Protein AF-A0A954L4U3-F1 (afdb_monomer_lite)

pLDDT: mean 92.89, std 4.99, range [80.75, 98.38]

Radius of gyration: 11.77 Å; chains: 1; bounding box: 23×22×29 Å

Sequence (48 aa):
MILLRGLEDVRSARGGILSIGNFDGVHRGHQQILSRLSSSARAAGGPA

Foldseek 3Di:
DDDDDDVVRCPPVPPAQDDDDPCPPVDPVNVVVVVVRCVVCVVSVHHD

Secondary structure (DSSP, 8-state):
-----SSGGGGG-TT-----S--GGG-HHHHHHHHHHHHHHHHTT---

Structure (mmCIF, N/CA/C/O backbone):
data_AF-A0A954L4U3-F1
#
_entry.id   AF-A0A954L4U3-F1
#
loop_
_atom_site.group_PDB
_atom_site.id
_atom_site.type_symbol
_atom_site.label_atom_id
_atom_site.label_alt_id
_atom_site.label_comp_id
_atom_site.label_asym_id
_atom_site.label_entity_id
_atom_site.label_seq_id
_atom_site.pdbx_PDB_ins_code
_atom_site.Cartn_x
_atom_site.Cartn_y
_atom_site.Cartn_z
_atom_site.occupancy
_atom_site.B_iso_or_equiv
_atom_site.auth_seq_id
_atom_site.auth_comp_id
_atom_site.auth_asym_id
_atom_site.auth_atom_id
_atom_site.pdbx_PDB_model_num
ATOM 1 N N . MET A 1 1 ? -6.114 -8.234 -5.415 1.00 83.00 1 MET A N 1
ATOM 2 C CA . MET A 1 1 ? -4.680 -7.973 -5.162 1.00 83.00 1 MET A CA 1
ATOM 3 C C . MET A 1 1 ? -3.972 -7.923 -6.503 1.00 83.00 1 MET A C 1
ATOM 5 O O . MET A 1 1 ? -4.161 -8.838 -7.292 1.00 83.00 1 MET A O 1
ATOM 9 N N . ILE A 1 2 ? -3.235 -6.848 -6.776 1.00 87.56 2 ILE A N 1
ATOM 10 C CA . ILE A 1 2 ? -2.440 -6.668 -8.000 1.00 87.56 2 ILE A CA 1
ATOM 11 C C . ILE A 1 2 ? -0.969 -6.637 -7.572 1.00 87.56 2 ILE A C 1
ATOM 13 O O . ILE A 1 2 ? -0.656 -6.046 -6.540 1.00 87.56 2 ILE A O 1
ATOM 17 N N . LEU A 1 3 ? -0.087 -7.283 -8.334 1.00 91.75 3 LEU A N 1
ATOM 18 C CA . LEU A 1 3 ? 1.359 -7.239 -8.122 1.00 91.75 3 LEU A CA 1
ATOM 19 C C . LEU A 1 3 ? 1.990 -6.396 -9.231 1.00 91.75 3 LEU A C 1
ATOM 21 O O . LEU A 1 3 ? 1.872 -6.744 -10.401 1.00 91.75 3 LEU A O 1
ATOM 25 N N . LEU A 1 4 ? 2.649 -5.308 -8.848 1.00 91.12 4 LEU A N 1
ATOM 26 C CA . LEU A 1 4 ? 3.355 -4.393 -9.748 1.00 91.12 4 LEU A CA 1
ATOM 27 C C . LEU A 1 4 ? 4.860 -4.566 -9.508 1.00 91.12 4 LEU A C 1
ATOM 29 O O . LEU A 1 4 ? 5.276 -4.668 -8.350 1.00 91.12 4 LEU A O 1
ATOM 33 N N . ARG A 1 5 ? 5.675 -4.649 -10.565 1.00 92.69 5 ARG A N 1
ATOM 34 C CA . ARG A 1 5 ? 7.116 -4.943 -10.464 1.00 92.69 5 ARG A CA 1
ATOM 35 C C . ARG A 1 5 ? 7.921 -3.810 -11.084 1.00 92.69 5 ARG A C 1
ATOM 37 O O . ARG A 1 5 ? 8.549 -3.979 -12.116 1.00 92.69 5 ARG A O 1
ATOM 44 N N . GLY A 1 6 ? 7.917 -2.673 -10.404 1.00 89.06 6 GLY A N 1
ATOM 45 C CA . GLY A 1 6 ? 8.541 -1.452 -10.899 1.00 89.06 6 GLY A CA 1
ATOM 46 C C . GLY A 1 6 ? 7.610 -0.263 -10.714 1.00 89.06 6 GLY A C 1
ATOM 47 O O . GLY A 1 6 ? 6.424 -0.414 -10.411 1.00 89.06 6 GLY A O 1
ATOM 48 N N . LEU A 1 7 ? 8.152 0.942 -10.849 1.00 88.31 7 LEU A N 1
ATOM 49 C CA . LEU A 1 7 ? 7.374 2.177 -10.696 1.00 88.31 7 LEU A CA 1
ATOM 50 C C . LEU A 1 7 ? 6.621 2.545 -11.980 1.00 88.31 7 LEU A C 1
ATOM 52 O O . 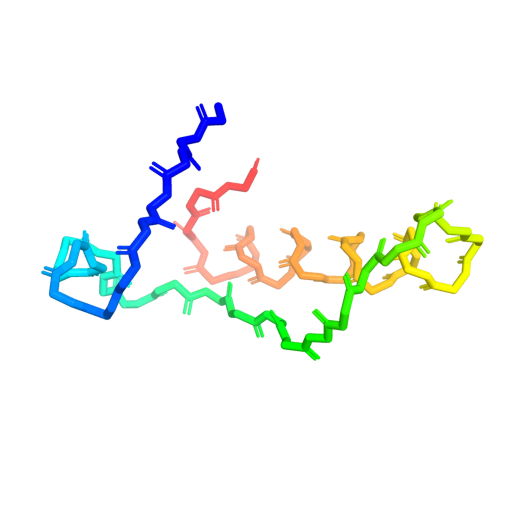LEU A 1 7 ? 5.606 3.240 -11.937 1.00 88.31 7 LEU A O 1
ATOM 56 N N . GLU A 1 8 ? 7.094 2.061 -13.121 1.00 89.31 8 GLU A N 1
ATOM 57 C CA . GLU A 1 8 ? 6.458 2.170 -14.427 1.00 89.31 8 GLU A CA 1
ATOM 58 C C . GLU A 1 8 ? 5.048 1.562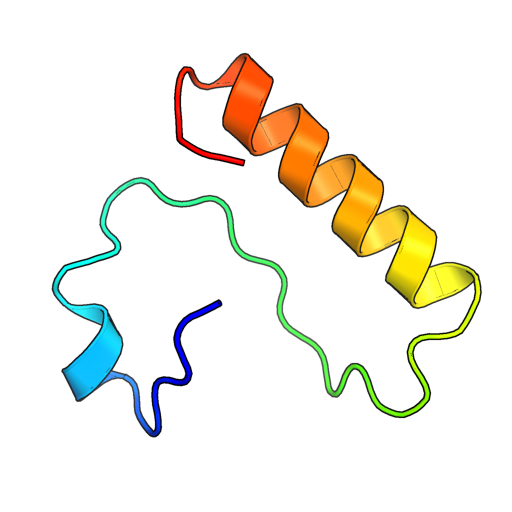 -14.445 1.00 89.31 8 GLU A C 1
ATOM 60 O O . GLU A 1 8 ? 4.156 2.130 -15.079 1.00 89.31 8 GLU A O 1
ATOM 65 N N . ASP A 1 9 ? 4.831 0.499 -13.667 1.00 88.69 9 ASP A N 1
ATOM 66 C CA . ASP A 1 9 ? 3.560 -0.217 -13.534 1.00 88.69 9 ASP A CA 1
ATOM 67 C C . ASP A 1 9 ? 2.544 0.522 -12.638 1.00 88.69 9 ASP A C 1
ATOM 69 O O . ASP A 1 9 ?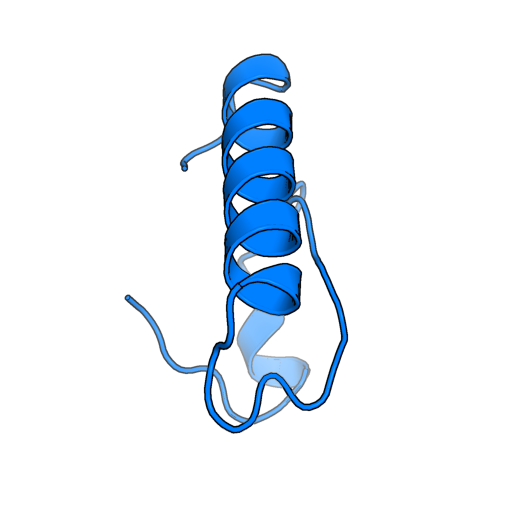 1.341 0.274 -12.699 1.00 88.69 9 ASP A O 1
ATOM 73 N N . VAL A 1 10 ? 3.002 1.469 -11.810 1.00 89.19 10 VAL A N 1
ATOM 74 C CA . VAL A 1 10 ? 2.182 2.198 -10.819 1.00 89.19 10 VAL A CA 1
ATOM 75 C C . VAL A 1 10 ? 1.404 3.375 -11.421 1.00 89.19 10 VAL A C 1
ATOM 77 O O . VAL A 1 10 ? 0.603 4.012 -10.737 1.00 89.19 10 VAL A O 1
ATOM 80 N N . ARG A 1 11 ? 1.578 3.680 -12.714 1.00 85.12 11 ARG A N 1
ATOM 81 C CA . ARG A 1 11 ? 1.027 4.895 -13.350 1.00 85.12 11 ARG A CA 1
ATOM 82 C C . ARG A 1 11 ? -0.485 5.085 -13.167 1.00 85.12 11 ARG A C 1
ATOM 84 O O . ARG A 1 11 ? -0.921 6.235 -13.111 1.00 85.12 11 ARG A O 1
ATOM 91 N N . SER A 1 12 ? -1.254 4.003 -13.043 1.00 83.69 12 SER A N 1
ATOM 92 C CA . SER A 1 12 ? -2.710 4.016 -12.830 1.00 83.69 12 SER A CA 1
ATOM 93 C C . SER A 1 12 ? -3.143 4.239 -11.372 1.00 83.69 12 SER A C 1
ATOM 95 O O . SER A 1 12 ? -4.291 4.603 -11.134 1.00 83.69 12 SER A O 1
ATOM 97 N N . ALA A 1 13 ? -2.250 4.089 -10.388 1.00 86.19 13 ALA A N 1
ATOM 98 C CA . ALA A 1 13 ? -2.556 4.165 -8.955 1.00 86.19 13 ALA A CA 1
ATOM 99 C C . ALA A 1 13 ? -2.441 5.597 -8.387 1.00 86.19 13 ALA A C 1
ATOM 101 O O . ALA A 1 13 ? -1.802 5.841 -7.361 1.00 86.19 13 ALA A O 1
ATOM 102 N N . ARG A 1 14 ? -3.029 6.584 -9.074 1.00 86.62 14 ARG A N 1
ATOM 103 C CA . ARG A 1 14 ? -3.008 7.992 -8.637 1.00 86.62 14 ARG A CA 1
ATOM 104 C C . ARG A 1 14 ? -4.018 8.244 -7.517 1.00 86.62 14 ARG A C 1
ATOM 106 O O . ARG A 1 14 ? -5.120 7.715 -7.547 1.00 86.62 14 ARG A O 1
ATOM 113 N N . GLY A 1 15 ? -3.635 9.070 -6.540 1.00 87.50 15 GLY A N 1
ATOM 114 C CA . GLY A 1 15 ? -4.479 9.386 -5.378 1.00 87.50 15 GLY A CA 1
ATOM 115 C C . GLY A 1 15 ? -4.579 8.262 -4.338 1.00 87.50 15 GLY A C 1
ATOM 116 O O . GLY A 1 15 ? -5.372 8.368 -3.409 1.00 87.50 15 GLY A O 1
ATOM 117 N N . GLY A 1 16 ? -3.786 7.194 -4.481 1.00 90.75 16 GLY A N 1
ATOM 118 C CA . GLY A 1 16 ? -3.732 6.100 -3.515 1.00 90.75 16 GLY A CA 1
ATOM 119 C C . GLY A 1 16 ? -2.978 6.467 -2.234 1.00 90.75 16 GLY A C 1
ATOM 120 O O . GLY A 1 16 ? -2.073 7.302 -2.240 1.00 90.75 16 GLY A O 1
ATOM 121 N N . ILE A 1 17 ? -3.327 5.795 -1.137 1.00 94.25 17 ILE A N 1
ATOM 122 C CA . ILE A 1 17 ? -2.573 5.843 0.119 1.00 94.25 17 ILE A CA 1
ATOM 123 C C . ILE A 1 17 ? -1.529 4.720 0.090 1.00 94.25 17 ILE A C 1
ATOM 125 O O . ILE A 1 17 ? -1.867 3.569 -0.183 1.00 94.25 17 ILE A O 1
ATOM 129 N N . LEU A 1 18 ? -0.265 5.042 0.378 1.00 94.12 18 LEU A N 1
ATOM 130 C CA . LEU A 1 18 ? 0.864 4.111 0.286 1.00 94.12 18 LEU A CA 1
ATOM 131 C C . LEU A 1 18 ? 1.568 3.941 1.637 1.00 94.12 18 LEU A C 1
ATOM 133 O O . LEU A 1 18 ? 1.770 4.906 2.371 1.00 94.12 18 LEU A O 1
ATOM 137 N N . SER A 1 19 ? 2.002 2.714 1.930 1.00 96.00 19 SER A N 1
ATOM 138 C CA . SER A 1 19 ? 3.027 2.436 2.937 1.00 96.00 19 SER A CA 1
ATOM 139 C C . SER A 1 19 ? 4.221 1.75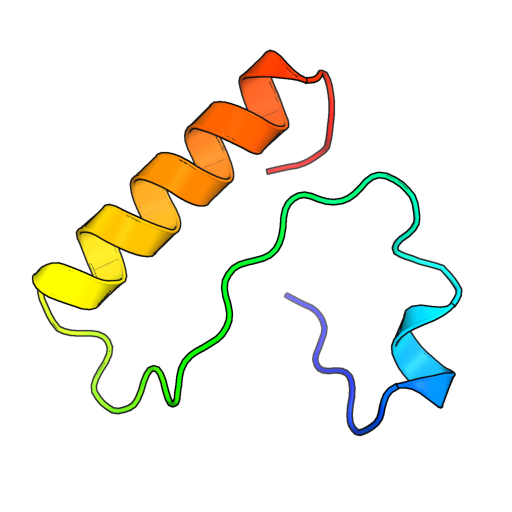4 2.272 1.00 96.00 19 SER A C 1
ATOM 141 O O . SER A 1 19 ? 4.049 0.987 1.327 1.00 96.00 19 SER A O 1
ATOM 143 N N . ILE A 1 20 ? 5.426 2.050 2.757 1.00 95.81 20 ILE A N 1
ATOM 144 C CA . ILE A 1 20 ? 6.690 1.544 2.218 1.00 95.81 20 ILE A CA 1
ATOM 145 C C . ILE A 1 20 ? 7.415 0.799 3.337 1.00 95.81 20 ILE A C 1
ATOM 147 O O . ILE A 1 20 ? 7.591 1.326 4.433 1.00 95.81 20 ILE A O 1
ATOM 151 N N . GLY A 1 21 ? 7.839 -0.425 3.049 1.00 94.88 21 GLY A N 1
ATOM 152 C CA . GLY A 1 21 ? 8.584 -1.279 3.964 1.00 94.88 21 GLY A CA 1
ATOM 153 C C . GLY A 1 21 ? 8.868 -2.630 3.315 1.00 94.88 21 GLY A C 1
ATOM 154 O O . GLY A 1 21 ? 8.265 -2.963 2.299 1.00 94.88 21 GLY A O 1
ATOM 155 N N . ASN A 1 22 ? 9.774 -3.419 3.894 1.00 95.88 22 ASN A N 1
ATOM 156 C CA . ASN A 1 22 ? 10.058 -4.767 3.386 1.00 95.88 22 ASN A CA 1
ATOM 157 C C . ASN A 1 22 ? 8.852 -5.712 3.557 1.00 95.88 22 ASN A C 1
ATOM 159 O O . ASN A 1 22 ? 8.713 -6.674 2.815 1.00 95.88 22 ASN A O 1
ATOM 163 N N . PHE A 1 23 ? 7.987 -5.443 4.545 1.00 96.31 23 PHE A N 1
ATOM 164 C CA . PHE A 1 23 ? 6.780 -6.216 4.880 1.00 96.31 23 PHE A CA 1
ATOM 165 C C . PHE A 1 23 ? 6.972 -7.731 5.076 1.00 96.31 23 PHE A C 1
ATOM 167 O O . PHE A 1 23 ? 5.992 -8.447 5.280 1.00 96.31 23 PHE A O 1
ATOM 174 N N . ASP A 1 24 ? 8.211 -8.215 5.109 1.00 96.62 24 ASP A N 1
ATOM 175 C CA . ASP A 1 24 ? 8.528 -9.622 5.302 1.00 96.62 24 ASP A CA 1
ATOM 176 C C . ASP A 1 24 ? 7.944 -10.153 6.622 1.00 96.62 24 ASP A C 1
ATOM 178 O O . ASP A 1 24 ? 7.920 -9.475 7.656 1.00 96.62 24 ASP A O 1
ATOM 182 N N . GLY A 1 25 ? 7.354 -11.342 6.547 1.00 96.62 25 GLY A N 1
ATOM 183 C CA . GLY A 1 25 ? 6.656 -12.007 7.646 1.00 96.62 25 GLY A CA 1
ATOM 184 C C . GLY A 1 25 ? 5.333 -11.383 8.120 1.00 96.62 25 GLY A C 1
ATOM 185 O O . GLY A 1 25 ? 4.675 -11.998 8.953 1.00 96.62 25 GLY A O 1
ATOM 186 N N . VAL A 1 26 ? 4.925 -10.193 7.640 1.00 96.62 26 VAL A N 1
ATOM 187 C CA . VAL A 1 26 ? 3.629 -9.520 7.942 1.00 96.62 26 VAL A CA 1
ATOM 188 C C . VAL A 1 26 ? 3.162 -9.697 9.406 1.00 96.62 26 VAL A C 1
ATOM 190 O O . VAL A 1 26 ? 2.017 -10.050 9.707 1.00 96.62 26 VAL A O 1
ATOM 193 N N . HIS A 1 27 ? 4.074 -9.468 10.351 1.00 97.19 27 HIS A N 1
ATOM 194 C CA . HIS A 1 27 ? 3.812 -9.633 11.781 1.00 97.19 27 HIS A CA 1
ATOM 195 C C . HIS A 1 27 ? 2.851 -8.556 12.319 1.00 97.19 27 HIS A C 1
ATOM 197 O O . HIS A 1 27 ? 2.404 -7.653 11.609 1.00 97.19 27 HIS A O 1
ATOM 203 N N . ARG A 1 28 ? 2.545 -8.605 13.621 1.00 98.25 28 ARG A N 1
ATOM 204 C CA . ARG A 1 28 ? 1.543 -7.732 14.274 1.00 98.25 28 ARG A CA 1
ATOM 205 C C . ARG A 1 28 ? 1.769 -6.228 14.064 1.00 98.25 28 ARG A C 1
ATOM 207 O O . ARG A 1 28 ? 0.814 -5.459 14.111 1.00 98.25 28 ARG A O 1
ATOM 214 N N . GLY A 1 29 ? 3.015 -5.805 13.847 1.00 97.56 29 GLY A N 1
ATOM 215 C CA . GLY A 1 29 ? 3.347 -4.419 13.503 1.00 97.56 29 GLY A CA 1
ATOM 216 C C . GLY A 1 29 ? 2.892 -4.060 12.088 1.00 97.56 29 GLY A C 1
ATOM 217 O O . GLY A 1 29 ? 2.149 -3.099 11.902 1.00 97.56 29 GLY A O 1
ATOM 218 N N . HIS A 1 30 ? 3.253 -4.882 11.099 1.00 98.31 30 HIS A N 1
ATOM 219 C CA . HIS A 1 30 ? 2.811 -4.721 9.712 1.00 98.31 30 HIS A CA 1
ATOM 220 C C . HIS A 1 30 ? 1.284 -4.761 9.579 1.00 98.31 30 HIS A C 1
ATOM 222 O O . HIS A 1 30 ? 0.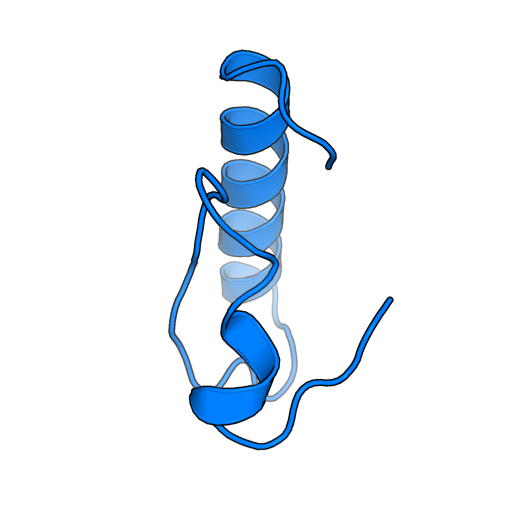710 -3.932 8.878 1.00 98.31 30 HIS A O 1
ATOM 228 N N . GLN A 1 31 ? 0.605 -5.649 10.309 1.00 98.00 31 GLN A N 1
ATOM 229 C CA . GLN A 1 31 ? -0.862 -5.722 10.307 1.00 98.00 31 GLN A CA 1
ATOM 230 C C . GLN A 1 31 ? -1.514 -4.409 10.768 1.00 98.00 31 GLN A C 1
ATOM 232 O O . GLN A 1 31 ? -2.496 -3.959 10.178 1.00 98.00 31 GLN A O 1
ATOM 237 N N . GLN A 1 32 ? -0.945 -3.748 11.781 1.00 98.38 32 GLN A N 1
ATOM 238 C CA . GLN A 1 32 ? -1.429 -2.439 12.230 1.00 98.38 32 GLN A CA 1
ATOM 239 C C . GLN A 1 32 ? -1.205 -1.351 11.177 1.00 98.38 32 GLN A C 1
ATOM 241 O O . GLN A 1 32 ? -2.083 -0.514 10.974 1.00 98.38 32 GLN A O 1
ATOM 246 N N . ILE A 1 33 ? -0.064 -1.375 10.483 1.00 98.00 33 ILE A N 1
ATOM 247 C CA . ILE A 1 33 ? 0.225 -0.446 9.382 1.00 98.00 33 ILE A CA 1
ATOM 248 C C . ILE A 1 33 ? -0.801 -0.622 8.253 1.00 98.00 33 ILE A C 1
ATOM 250 O O . ILE A 1 33 ? -1.403 0.360 7.826 1.00 98.00 33 ILE A O 1
ATOM 254 N N . LEU A 1 34 ? -1.067 -1.860 7.823 1.00 97.06 34 LEU A N 1
ATOM 255 C CA . LEU A 1 34 ? -2.046 -2.164 6.771 1.00 97.06 34 LEU A CA 1
ATOM 256 C C . LEU A 1 34 ? -3.483 -1.787 7.172 1.00 97.06 34 LEU A C 1
ATOM 258 O O . LEU A 1 34 ? -4.243 -1.268 6.351 1.00 97.06 34 LEU A O 1
ATOM 262 N N . SER A 1 35 ? -3.850 -1.990 8.441 1.00 97.56 35 SER A N 1
ATOM 263 C CA . SER A 1 35 ? -5.156 -1.579 8.975 1.00 97.56 35 SER A CA 1
ATOM 264 C C . SER A 1 35 ? -5.342 -0.057 8.929 1.00 97.56 35 SER A C 1
ATOM 266 O O . SER A 1 35 ? -6.375 0.439 8.464 1.00 97.56 35 SER A O 1
ATOM 268 N N . ARG A 1 36 ? -4.312 0.705 9.326 1.00 97.44 36 ARG A N 1
ATOM 269 C CA . ARG A 1 36 ? -4.313 2.174 9.225 1.00 97.44 36 ARG A CA 1
ATOM 270 C C . ARG A 1 36 ? -4.380 2.633 7.772 1.00 97.44 36 ARG A C 1
ATOM 272 O O . ARG A 1 36 ? -5.210 3.4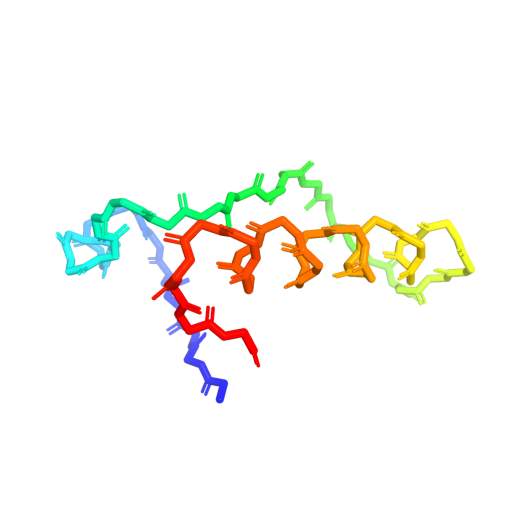79 7.461 1.00 97.44 36 ARG A O 1
ATOM 279 N N . LEU A 1 37 ? -3.585 2.026 6.888 1.00 96.94 37 LEU A N 1
ATOM 280 C CA . LEU A 1 37 ? -3.588 2.314 5.451 1.00 96.94 37 LEU A CA 1
ATOM 281 C C . LEU A 1 37 ? -4.995 2.178 4.853 1.00 96.94 37 LEU A C 1
ATOM 283 O O . LEU A 1 37 ? -5.495 3.100 4.213 1.00 96.94 37 LEU A O 1
ATOM 287 N N . SER A 1 38 ? -5.653 1.050 5.133 1.00 96.00 38 SER A N 1
ATOM 288 C CA . SER A 1 38 ? -7.004 0.752 4.647 1.00 96.00 38 SER A CA 1
ATOM 289 C C . SER A 1 38 ? -8.034 1.737 5.202 1.00 96.00 38 SER A C 1
ATOM 291 O O . SER A 1 38 ? -8.931 2.182 4.491 1.00 96.00 38 SER A O 1
ATOM 293 N N . SER A 1 39 ? -7.905 2.105 6.478 1.00 97.25 39 SER A N 1
ATOM 294 C CA . SER A 1 39 ? -8.799 3.071 7.124 1.00 97.25 39 SER A CA 1
ATOM 295 C C . SER A 1 39 ? -8.651 4.469 6.516 1.00 97.25 39 SER A C 1
ATOM 297 O O . SER A 1 39 ? -9.652 5.113 6.214 1.00 97.25 39 SER A O 1
ATOM 299 N N . SER A 1 40 ? -7.416 4.915 6.266 1.00 96.81 40 SER A N 1
ATOM 300 C CA . SER A 1 40 ? -7.132 6.187 5.596 1.00 96.81 40 SER A CA 1
ATOM 301 C C . SER A 1 40 ? -7.648 6.216 4.157 1.00 96.81 40 SER A C 1
ATOM 303 O O . SER A 1 40 ? -8.214 7.224 3.746 1.00 96.81 40 SER A O 1
ATOM 305 N N . ALA A 1 41 ? -7.511 5.118 3.408 1.00 95.75 41 ALA A N 1
ATOM 306 C CA . ALA A 1 41 ? -8.041 5.027 2.050 1.00 95.75 41 ALA A CA 1
ATOM 307 C C . ALA A 1 41 ? -9.574 5.165 2.023 1.00 95.75 41 ALA A C 1
ATOM 309 O O . ALA A 1 41 ? -10.093 5.980 1.262 1.00 95.75 41 ALA A O 1
ATOM 310 N N . ARG A 1 42 ? -10.291 4.471 2.923 1.00 95.06 42 ARG A N 1
ATOM 311 C CA . ARG A 1 42 ? -11.754 4.622 3.067 1.00 95.06 42 ARG A CA 1
ATOM 312 C C . ARG A 1 42 ? -12.155 6.042 3.456 1.00 95.06 42 ARG A C 1
ATOM 314 O O . ARG A 1 42 ? -13.095 6.582 2.885 1.00 95.06 42 ARG A O 1
ATOM 321 N N . ALA A 1 43 ? -11.438 6.655 4.399 1.00 96.62 43 ALA A N 1
ATOM 322 C CA . ALA A 1 43 ? -11.700 8.030 4.829 1.00 96.62 43 ALA A CA 1
ATOM 323 C C . ALA A 1 43 ? -11.494 9.053 3.698 1.00 96.62 43 ALA A C 1
ATOM 325 O O . ALA A 1 43 ? -12.191 10.061 3.647 1.00 96.62 43 ALA A O 1
ATOM 326 N N . ALA A 1 44 ? -10.576 8.774 2.771 1.00 94.81 44 ALA A N 1
ATOM 327 C CA . ALA A 1 44 ? -10.348 9.579 1.576 1.00 94.81 44 ALA A CA 1
ATOM 328 C C . ALA A 1 44 ? -11.342 9.285 0.429 1.00 94.81 44 ALA A C 1
ATOM 330 O O . ALA A 1 44 ? -11.194 9.843 -0.655 1.00 94.81 44 ALA A O 1
ATOM 331 N N . GLY A 1 45 ? -12.332 8.402 0.631 1.00 93.69 45 GLY A N 1
ATOM 332 C CA . GLY A 1 45 ? -13.275 7.977 -0.413 1.00 93.69 45 GLY A CA 1
ATOM 333 C C . GLY A 1 45 ? -12.652 7.082 -1.490 1.00 93.69 45 GLY A C 1
ATOM 334 O O . GLY A 1 45 ? -13.258 6.858 -2.536 1.00 93.69 45 GLY A O 1
ATOM 335 N N . GLY A 1 46 ? -11.437 6.587 -1.250 1.00 88.06 46 GLY A N 1
ATOM 336 C CA . GLY A 1 46 ? -10.716 5.695 -2.147 1.00 88.06 46 GLY A CA 1
ATOM 337 C C . GLY A 1 46 ? -11.012 4.212 -1.884 1.00 88.06 46 GLY A C 1
ATOM 338 O O . GLY A 1 46 ? -11.588 3.851 -0.853 1.00 88.06 46 GLY A O 1
ATOM 339 N N . PRO A 1 47 ? -10.603 3.326 -2.807 1.00 80.75 47 PRO A N 1
ATOM 340 C CA . PRO A 1 47 ? -10.734 1.882 -2.630 1.00 80.75 47 PRO A CA 1
ATOM 341 C C . PRO A 1 47 ? -9.815 1.364 -1.507 1.00 80.75 47 PRO A C 1
ATOM 343 O O . PRO A 1 47 ? -8.691 1.849 -1.359 1.00 80.75 47 PRO A O 1
ATOM 346 N N . ALA A 1 48 ? -10.279 0.368 -0.738 1.00 81.44 48 ALA A N 1
ATOM 347 C CA . ALA A 1 48 ? -9.536 -0.264 0.362 1.00 81.44 48 ALA A CA 1
ATOM 348 C C . ALA A 1 48 ? -9.825 -1.761 0.505 1.00 81.44 48 ALA A C 1
ATOM 350 O O . ALA A 1 48 ? -10.997 -2.099 0.802 1.00 81.44 48 ALA A O 1
#